Protein AF-F0X1R6-F1 (afdb_monomer_lite)

Sequence (158 aa):
MMEQTKAYLEEQYANQRQLNPTQVEMEKKVLAQQEALQVQCNAIQTTMQQTGNQERQIDQLFGDVNTRMRASSQTCWSILAGENRQENYGSQCCEVKNIIATGANMPVTPIYRGSTKKEKGAFMNAYIVYARRVDMLNQGTGNTVFLMPIGACIDQKH

Secondary structure (DSSP, 8-state):
-HHHHHHHHHHHHHHHHHHHHHHHHHHHHHHHHHHHHHHHHHHHHHHHHHHHHHHHHHHHHHHHHHHHHHHHHHHHHHHHS-----------S---------GGGPPPPP-B---SHHHHHHHHHHHHHHHHHHHHHHHHSSS-PPPPPGGGGB----

pLDDT: mean 77.32, std 19.65, range [30.02, 97.12]

Foldseek 3Di:
DVVVVVVVVVVVVVVVVVVVVVVVVVVVVVVVVVVVVVVVVVVVVVVVVVVVVVVVVVVVVVVVVVVVVVVVVVVVVVVVVDDDDDDDDDDDDDDDPLPPDDPVPQQDQAAQPDDDPVSVVVNVVSLVVSVVVQVSCVVSDVDRDDRDDVVVRYPPPD

Organism: NCBI:txid890382

Radius of gyration: 38.32 Å; chains: 1; bounding box: 79×35×109 Å

Structure (mmCIF, N/CA/C/O backbone):
data_AF-F0X1R6-F1
#
_entry.id   AF-F0X1R6-F1
#
loop_
_atom_site.group_PDB
_atom_site.id
_atom_site.type_symbol
_atom_site.label_atom_id
_atom_site.label_alt_id
_atom_site.label_comp_id
_atom_site.label_asym_id
_atom_site.label_entity_id
_atom_site.label_seq_id
_atom_site.pdbx_PDB_ins_code
_atom_site.Cartn_x
_atom_site.Cartn_y
_atom_site.Cartn_z
_atom_site.occupancy
_atom_site.B_iso_or_equiv
_atom_site.auth_seq_id
_atom_site.auth_comp_id
_atom_site.auth_asym_id
_atom_site.auth_atom_id
_atom_site.pdbx_PDB_model_num
ATOM 1 N N . MET A 1 1 ? -44.978 15.937 65.226 1.00 62.06 1 MET A N 1
ATOM 2 C CA . MET A 1 1 ? -43.520 15.727 65.054 1.00 62.06 1 MET A CA 1
ATOM 3 C C . MET A 1 1 ? -43.162 14.298 64.645 1.00 62.06 1 MET A C 1
ATOM 5 O O . MET A 1 1 ? -42.432 14.170 63.677 1.00 62.06 1 MET A O 1
ATOM 9 N N . MET A 1 2 ? -43.682 13.236 65.284 1.00 74.44 2 MET A N 1
ATOM 10 C CA . MET A 1 2 ? -43.343 11.846 64.897 1.00 74.44 2 MET A CA 1
ATOM 11 C C . MET A 1 2 ? -43.734 11.455 63.458 1.00 74.44 2 MET A C 1
ATOM 13 O O . MET A 1 2 ? -43.014 10.706 62.800 1.00 74.44 2 MET A O 1
ATOM 17 N N . GLU A 1 3 ? -44.853 11.962 62.940 1.00 81.38 3 GLU A N 1
ATOM 18 C CA . GLU A 1 3 ? -45.292 11.643 61.571 1.00 81.38 3 GLU A CA 1
ATOM 19 C C . GLU A 1 3 ? -44.376 12.258 60.507 1.00 81.38 3 GLU A C 1
ATOM 21 O O . GLU A 1 3 ? -44.031 11.594 59.536 1.00 81.38 3 GLU A O 1
ATOM 26 N N . GLN A 1 4 ? -43.894 13.483 60.736 1.00 87.62 4 GLN A N 1
ATOM 27 C CA . GLN A 1 4 ? -42.936 14.149 59.847 1.00 87.62 4 GLN A CA 1
ATOM 28 C C . GLN A 1 4 ? -41.586 13.427 59.831 1.00 87.62 4 GLN A C 1
ATOM 30 O O . GLN A 1 4 ? -40.981 13.281 58.773 1.00 87.62 4 GLN A O 1
ATOM 35 N N . THR A 1 5 ? -41.133 12.911 60.980 1.00 89.75 5 THR A N 1
ATOM 36 C CA . THR A 1 5 ? -39.900 12.113 61.038 1.00 89.75 5 THR A CA 1
ATOM 37 C C . THR A 1 5 ? -40.037 10.777 60.314 1.00 89.75 5 THR A C 1
ATOM 39 O O . THR A 1 5 ? -39.085 10.329 59.682 1.00 89.75 5 THR A O 1
ATOM 42 N N . LYS A 1 6 ? -41.219 10.149 60.360 1.00 93.69 6 LYS A N 1
ATOM 43 C CA . LYS A 1 6 ? -41.479 8.894 59.646 1.00 93.69 6 LYS A CA 1
ATOM 44 C C . LYS A 1 6 ? -41.537 9.114 58.133 1.00 93.69 6 LYS A C 1
ATOM 46 O O . LYS A 1 6 ? -40.849 8.407 57.406 1.00 93.69 6 LYS A O 1
ATOM 51 N N . ALA A 1 7 ? -42.282 10.125 57.685 1.00 92.06 7 ALA A N 1
ATOM 52 C CA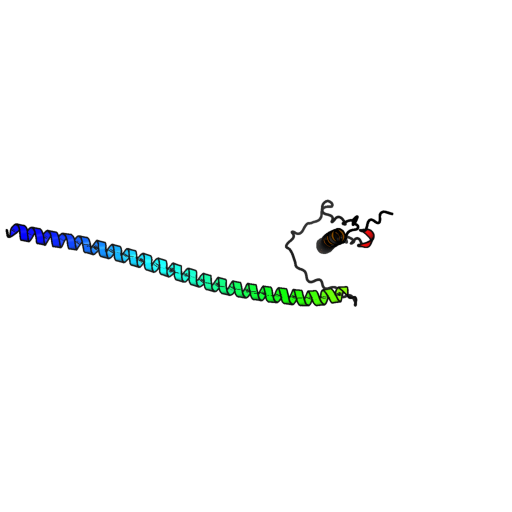 . ALA A 1 7 ? -42.374 10.484 56.271 1.00 92.06 7 ALA A CA 1
ATOM 53 C C . ALA A 1 7 ? -40.993 10.810 55.678 1.00 92.06 7 ALA A C 1
ATOM 55 O O . ALA A 1 7 ? -40.643 10.318 54.611 1.00 92.06 7 ALA A O 1
ATOM 56 N N . TYR A 1 8 ? -40.162 11.551 56.419 1.00 93.31 8 TYR A N 1
ATOM 57 C CA . TYR A 1 8 ? -38.796 11.861 55.999 1.00 93.31 8 TYR A CA 1
ATOM 58 C C . TYR A 1 8 ? -37.919 10.609 55.837 1.00 93.31 8 TYR A C 1
ATOM 60 O O . TYR A 1 8 ? -37.183 10.483 54.859 1.00 93.31 8 TYR A O 1
ATOM 68 N N . LEU A 1 9 ? -37.991 9.660 56.776 1.00 93.56 9 LEU A N 1
ATOM 69 C CA . LEU A 1 9 ? -37.230 8.411 56.684 1.00 93.56 9 LEU A CA 1
ATOM 70 C C . LEU A 1 9 ? -37.705 7.536 55.516 1.00 93.56 9 LEU A C 1
ATOM 72 O O . LEU A 1 9 ? -36.878 6.925 54.840 1.00 93.56 9 LEU A O 1
ATOM 76 N N . GLU A 1 10 ? -39.012 7.497 55.256 1.00 93.56 10 GLU A N 1
ATOM 77 C CA . GLU A 1 10 ? -39.590 6.780 54.115 1.00 93.56 10 GLU A CA 1
ATOM 78 C C . GLU A 1 10 ? -39.148 7.395 52.778 1.00 93.56 10 GLU A C 1
ATOM 80 O O . GLU A 1 10 ? -38.740 6.658 51.877 1.00 93.56 10 GLU A O 1
ATOM 85 N N . GLU A 1 11 ? -39.119 8.727 52.666 1.00 93.06 11 GLU A N 1
ATOM 86 C CA . GLU A 1 11 ? -38.581 9.431 51.495 1.00 93.06 11 GLU A CA 1
ATOM 87 C C . GLU A 1 11 ? -37.085 9.157 51.284 1.00 93.06 11 GLU A C 1
ATOM 89 O O . GLU A 1 11 ? -36.657 8.891 50.160 1.00 93.06 11 GLU A O 1
ATOM 94 N N . GLN A 1 12 ? -36.276 9.153 52.349 1.00 90.62 12 GLN A N 1
ATOM 95 C CA . GLN A 1 12 ? -34.853 8.799 52.260 1.00 90.62 12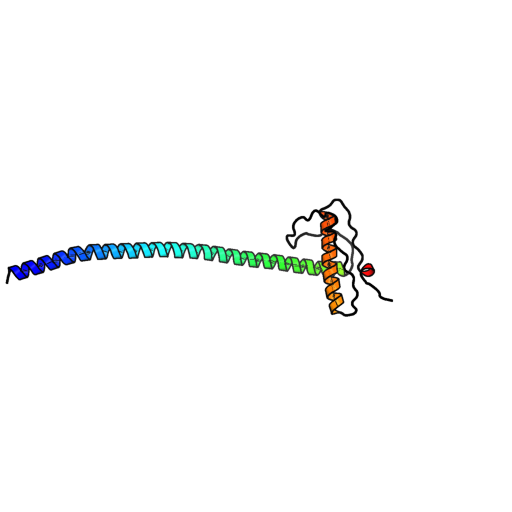 GLN A CA 1
ATOM 96 C C . GLN A 1 12 ? -34.652 7.371 51.742 1.00 90.62 12 GLN A C 1
ATOM 98 O O . GLN A 1 12 ? -33.799 7.124 50.884 1.00 90.62 12 GLN A O 1
ATOM 103 N N . TYR A 1 13 ? -35.471 6.434 52.218 1.00 90.81 13 TYR A N 1
ATOM 104 C CA . TYR A 1 13 ? -35.412 5.045 51.779 1.00 90.81 13 TYR A CA 1
ATOM 105 C C . TYR A 1 13 ? -35.851 4.884 50.317 1.00 90.81 13 TYR A C 1
ATOM 107 O O . TYR A 1 13 ? -35.228 4.141 49.552 1.00 90.81 13 TYR A O 1
ATOM 115 N N . ALA A 1 14 ? -36.899 5.604 49.907 1.00 90.75 14 ALA A N 1
ATOM 116 C CA . ALA A 1 14 ? -37.369 5.630 48.526 1.00 90.75 14 ALA A CA 1
ATOM 117 C C . ALA A 1 14 ? -36.306 6.211 47.579 1.00 90.75 14 ALA A C 1
ATOM 119 O O . ALA A 1 14 ? -36.037 5.626 46.528 1.00 90.75 14 ALA A O 1
ATOM 120 N N . ASN A 1 15 ? -35.634 7.290 47.986 1.00 91.50 15 ASN A N 1
ATOM 121 C CA . ASN A 1 15 ? -34.547 7.901 47.222 1.00 91.50 15 ASN A CA 1
ATOM 122 C C . ASN A 1 15 ? -33.344 6.958 47.080 1.00 91.50 15 ASN A C 1
ATOM 124 O O . ASN A 1 15 ? -32.828 6.787 45.976 1.00 91.50 15 ASN A O 1
ATOM 128 N N . GLN A 1 16 ? -32.932 6.264 48.148 1.00 87.12 16 GLN A N 1
ATOM 129 C CA . GLN A 1 16 ? -31.865 5.257 48.055 1.00 87.12 16 GLN A CA 1
ATOM 130 C C . GLN A 1 16 ? -32.231 4.098 47.124 1.00 87.12 16 GLN A C 1
ATOM 132 O O . GLN A 1 16 ? -31.390 3.632 46.353 1.00 87.12 16 GLN A O 1
ATOM 137 N N . ARG A 1 17 ? -33.493 3.650 47.136 1.00 87.56 17 ARG A N 1
ATOM 138 C CA . ARG A 1 17 ? -33.961 2.617 46.201 1.00 87.56 17 ARG A CA 1
ATOM 139 C C . ARG A 1 17 ? -33.881 3.038 44.738 1.00 87.56 17 ARG A C 1
ATOM 141 O O . ARG A 1 17 ? -33.741 2.159 43.898 1.00 87.56 17 ARG A O 1
ATOM 148 N N . GLN A 1 18 ? -33.977 4.330 44.432 1.00 86.38 18 GLN A N 1
ATOM 149 C CA . GLN A 1 18 ? -33.865 4.850 43.065 1.00 86.38 18 GLN A CA 1
ATOM 150 C C . GLN A 1 18 ? -32.408 5.145 42.667 1.00 86.38 18 GLN A C 1
ATOM 152 O O . GLN A 1 18 ? -32.023 4.961 41.512 1.00 86.38 18 GLN A O 1
ATOM 157 N N . LEU A 1 19 ? -31.566 5.538 43.624 1.00 86.69 19 LEU A N 1
ATOM 158 C CA . LEU A 1 19 ? -30.145 5.821 43.397 1.00 86.69 19 LEU A CA 1
ATOM 159 C C . LEU A 1 19 ? -29.320 4.556 43.132 1.00 86.69 19 LEU A C 1
ATOM 161 O O . LEU A 1 19 ? -28.507 4.528 42.215 1.00 86.69 19 LEU A O 1
ATOM 165 N N . ASN A 1 20 ? -29.555 3.482 43.882 1.00 89.88 20 ASN A N 1
ATOM 166 C CA . ASN A 1 20 ? -28.814 2.231 43.701 1.00 89.88 20 ASN A CA 1
ATOM 167 C C . ASN A 1 20 ? -28.914 1.634 42.277 1.00 89.88 20 ASN A C 1
ATOM 169 O O . ASN A 1 20 ? -27.876 1.330 41.693 1.00 89.88 20 ASN A O 1
ATOM 173 N N . PRO A 1 21 ? -30.102 1.479 41.654 1.00 91.50 21 PRO A N 1
ATOM 174 C CA . PRO A 1 21 ? -30.191 0.919 40.306 1.00 91.50 21 PRO A CA 1
ATOM 175 C C . PRO A 1 21 ? -29.582 1.840 39.245 1.00 91.50 21 PRO A C 1
ATOM 177 O O . PRO A 1 21 ? -29.007 1.343 38.281 1.00 91.50 21 PRO A O 1
ATOM 180 N N . THR A 1 22 ? -29.659 3.164 39.424 1.00 90.75 22 THR A N 1
ATOM 181 C CA . THR A 1 22 ? -29.041 4.115 38.486 1.00 90.75 22 THR A CA 1
ATOM 182 C C . THR A 1 22 ? -27.516 4.058 38.553 1.00 90.75 22 THR A C 1
ATOM 184 O O . THR A 1 22 ? -26.867 4.075 37.509 1.00 90.75 22 THR A O 1
ATOM 187 N N . GLN A 1 23 ? -26.935 3.892 39.746 1.00 89.25 23 GLN A N 1
ATOM 188 C CA . GLN A 1 23 ? -25.500 3.632 39.910 1.00 89.25 23 GLN A CA 1
ATOM 189 C C . GLN A 1 23 ? -25.079 2.321 39.240 1.00 89.25 23 GLN A C 1
ATOM 191 O O . GLN A 1 23 ? -24.157 2.330 38.429 1.00 89.25 23 GLN A O 1
ATOM 196 N N . VAL A 1 24 ? -25.808 1.227 39.482 1.00 94.44 24 VAL A N 1
ATOM 197 C CA . VAL A 1 24 ? -25.527 -0.080 38.860 1.00 94.44 24 VAL A CA 1
ATOM 198 C C . VAL A 1 24 ? -25.622 -0.011 37.331 1.00 94.44 24 VAL A C 1
ATOM 200 O O . VAL A 1 24 ? -24.816 -0.613 36.622 1.00 94.44 24 VAL A O 1
ATOM 203 N N . GLU A 1 25 ? -26.584 0.738 36.788 1.00 94.56 25 GLU A N 1
ATOM 204 C CA . GLU A 1 25 ? -26.706 0.920 35.341 1.00 94.56 25 GLU A CA 1
ATOM 205 C C . GLU A 1 25 ? -25.534 1.728 34.763 1.00 94.56 25 GLU A C 1
ATOM 207 O O . GLU A 1 25 ? -25.020 1.387 33.694 1.00 94.56 25 GLU A O 1
ATOM 212 N N . MET A 1 26 ? -25.081 2.772 35.465 1.00 94.50 26 MET A N 1
ATOM 213 C CA . MET A 1 26 ? -23.900 3.536 35.058 1.00 94.50 26 MET A CA 1
ATOM 214 C C . MET A 1 26 ? -22.632 2.686 35.105 1.00 94.50 26 MET A C 1
ATOM 216 O O . MET A 1 26 ? -21.881 2.679 34.133 1.00 94.50 26 MET A O 1
ATOM 220 N N . GLU A 1 27 ? -22.421 1.921 36.173 1.00 95.19 27 GLU A N 1
ATOM 221 C CA . GLU A 1 27 ? -21.283 1.004 36.293 1.00 95.19 27 GLU A CA 1
ATOM 222 C C . GLU A 1 27 ? -21.279 -0.026 35.166 1.00 95.19 27 GLU A C 1
ATOM 224 O O . GLU A 1 27 ? -20.255 -0.237 34.516 1.00 95.19 27 GLU A O 1
ATOM 229 N N . LYS A 1 28 ? -22.445 -0.598 34.846 1.00 96.44 28 LYS A N 1
ATOM 230 C CA . LYS A 1 28 ? -22.586 -1.525 33.720 1.00 96.44 28 LYS A CA 1
ATOM 231 C C . LYS A 1 28 ? -22.231 -0.866 32.384 1.00 96.44 28 LYS A C 1
ATOM 233 O O . LYS A 1 28 ? -21.575 -1.492 31.555 1.00 96.44 28 LYS A O 1
ATOM 238 N N . LYS A 1 29 ? -22.648 0.387 32.160 1.00 96.44 29 LYS A N 1
ATOM 239 C CA . LYS A 1 29 ? -22.303 1.143 30.942 1.00 96.44 29 LYS A CA 1
ATOM 240 C C . LYS A 1 29 ? -20.805 1.432 30.860 1.00 96.44 29 LYS A C 1
ATOM 242 O O . LYS A 1 29 ? -20.229 1.271 29.788 1.00 96.44 29 LYS A O 1
ATOM 247 N N . VAL A 1 30 ? -20.178 1.819 31.969 1.00 96.75 30 VAL A N 1
ATOM 248 C CA . VAL A 1 30 ? -18.733 2.090 32.036 1.00 96.75 30 VAL A CA 1
ATOM 249 C C . VAL A 1 30 ? -17.929 0.818 31.778 1.00 96.75 30 VAL A C 1
ATOM 251 O O . VAL A 1 30 ? -17.009 0.844 30.966 1.00 96.75 30 VAL A O 1
ATOM 254 N N . LEU A 1 31 ? -18.310 -0.306 32.389 1.00 97.12 31 LEU A N 1
ATOM 255 C CA . LEU A 1 31 ? -17.659 -1.599 32.158 1.00 97.12 31 LEU A CA 1
ATOM 256 C C . LEU A 1 31 ? -17.796 -2.048 30.701 1.00 97.12 31 LEU A C 1
ATOM 258 O O . LEU A 1 31 ? -16.801 -2.402 30.078 1.00 97.12 31 LEU A O 1
ATOM 262 N N . ALA A 1 32 ? -18.992 -1.941 30.117 1.00 95.69 32 ALA A N 1
ATOM 263 C CA . ALA A 1 32 ? -19.196 -2.267 28.706 1.00 95.69 32 ALA A CA 1
ATOM 264 C C . ALA A 1 32 ? -18.340 -1.388 27.773 1.00 95.69 32 ALA A C 1
ATOM 266 O O . ALA A 1 32 ? -17.787 -1.876 26.787 1.00 95.69 32 ALA A O 1
ATOM 267 N N . GLN A 1 33 ? -18.196 -0.093 28.082 1.00 95.62 33 GLN A N 1
ATOM 268 C CA . GLN A 1 33 ? -17.300 0.797 27.337 1.00 95.62 33 GLN A CA 1
ATOM 269 C C . GLN A 1 33 ? -15.830 0.409 27.511 1.00 95.62 33 GLN A C 1
ATOM 271 O O . GLN A 1 33 ? -15.080 0.419 26.536 1.00 95.62 33 GLN A O 1
ATOM 276 N N . GLN A 1 34 ? -15.417 0.043 28.724 1.00 95.38 34 GLN A N 1
ATOM 277 C CA . GLN A 1 34 ? -14.056 -0.394 29.011 1.00 95.38 34 GLN A CA 1
ATOM 278 C C . GLN A 1 34 ? -13.705 -1.673 28.243 1.00 95.38 34 GLN A C 1
ATOM 280 O O . GLN A 1 34 ? -12.651 -1.732 27.611 1.00 95.38 34 GLN A O 1
ATOM 285 N N . GLU A 1 35 ? -14.596 -2.664 28.237 1.00 96.06 35 GLU A N 1
ATOM 286 C CA . GLU A 1 35 ? -14.427 -3.902 27.472 1.00 96.06 35 GLU A CA 1
ATOM 287 C C . GLU A 1 35 ? -14.341 -3.618 25.965 1.00 96.06 35 GLU A C 1
ATOM 289 O O . GLU A 1 35 ? -13.441 -4.121 25.289 1.00 96.06 35 GLU A O 1
ATOM 294 N N . ALA A 1 36 ? -15.213 -2.752 25.437 1.00 95.50 36 ALA A N 1
ATOM 295 C CA . ALA A 1 36 ? -15.182 -2.361 24.028 1.00 95.50 36 ALA A CA 1
ATOM 296 C C . ALA A 1 36 ? -13.862 -1.669 23.644 1.00 95.50 36 ALA A C 1
ATOM 298 O O . ALA A 1 36 ? -13.272 -1.988 22.608 1.00 95.50 36 ALA A O 1
ATOM 299 N N . LEU A 1 37 ? -13.365 -0.758 24.488 1.00 96.00 37 LEU A N 1
ATOM 300 C CA . LEU A 1 37 ? -12.068 -0.109 24.292 1.00 96.00 37 LEU A CA 1
ATOM 301 C C . LEU A 1 37 ? -10.919 -1.115 24.360 1.00 96.00 37 LEU A C 1
ATOM 303 O O . LEU A 1 37 ? -9.997 -1.044 23.552 1.00 96.00 37 LEU A O 1
ATOM 307 N N . GLN A 1 38 ? -10.978 -2.084 25.271 1.00 96.44 38 GLN A N 1
ATOM 308 C CA . GLN A 1 38 ? -9.945 -3.107 25.392 1.00 96.44 38 GLN A CA 1
ATOM 309 C C . GLN A 1 38 ? -9.869 -3.991 24.141 1.00 96.44 38 GLN A C 1
ATOM 311 O O . GLN A 1 38 ? -8.773 -4.275 23.653 1.00 96.44 38 GLN A O 1
ATOM 316 N N . VAL A 1 39 ? -11.016 -4.362 23.566 1.00 95.81 39 VAL A N 1
ATOM 317 C CA . VAL A 1 39 ? -11.070 -5.081 22.283 1.00 95.81 39 VAL A CA 1
ATOM 318 C C . VAL A 1 39 ? -10.451 -4.245 21.160 1.00 95.81 39 VAL A C 1
ATOM 320 O O . VAL A 1 39 ? -9.650 -4.771 20.384 1.00 95.81 39 VAL A O 1
ATOM 323 N N . GLN A 1 40 ? -10.755 -2.944 21.093 1.00 95.12 40 GLN A N 1
ATOM 324 C CA . GLN A 1 40 ? -10.162 -2.050 20.092 1.00 95.12 40 GLN A CA 1
ATOM 325 C C . GLN A 1 40 ? -8.644 -1.907 20.258 1.00 95.12 40 GLN A C 1
ATOM 327 O O . GLN A 1 40 ? -7.918 -2.010 19.272 1.00 95.12 40 GLN A O 1
ATOM 332 N N . CYS A 1 41 ? -8.146 -1.732 21.484 1.00 95.56 41 CYS A N 1
ATOM 333 C CA . CYS A 1 41 ? -6.711 -1.644 21.762 1.00 95.56 41 CYS A CA 1
ATOM 334 C C . CYS A 1 41 ? -5.970 -2.917 21.337 1.00 95.56 41 CYS A C 1
ATOM 336 O O . CYS A 1 41 ? -4.931 -2.832 20.682 1.00 95.56 41 CYS A O 1
ATOM 338 N N . ASN A 1 42 ? -6.529 -4.091 21.641 1.00 96.88 42 ASN A N 1
ATOM 339 C CA . ASN A 1 42 ? -5.946 -5.370 21.237 1.00 96.88 42 ASN A CA 1
ATOM 340 C C . ASN A 1 42 ? -5.927 -5.519 19.707 1.00 96.88 42 ASN A C 1
ATOM 342 O O . ASN A 1 42 ? -4.917 -5.936 19.137 1.00 96.88 42 ASN A O 1
ATOM 346 N N . ALA A 1 43 ? -7.012 -5.133 19.028 1.00 96.38 43 ALA A N 1
ATOM 347 C CA . ALA A 1 43 ? -7.078 -5.150 17.570 1.00 96.38 43 ALA A CA 1
ATOM 348 C C . ALA A 1 43 ? -6.015 -4.224 16.955 1.00 96.38 43 ALA A C 1
ATOM 350 O O . ALA A 1 43 ? -5.228 -4.668 16.118 1.00 96.38 43 ALA A O 1
ATOM 351 N N . ILE A 1 44 ? -5.905 -2.980 17.431 1.00 96.19 44 ILE A N 1
ATOM 352 C CA . ILE A 1 44 ? -4.882 -2.032 16.967 1.00 96.19 44 ILE A CA 1
ATOM 353 C C . ILE A 1 44 ? -3.481 -2.602 17.208 1.00 96.19 44 ILE A C 1
ATOM 355 O O . ILE A 1 44 ? -2.669 -2.622 16.287 1.00 96.19 44 ILE A O 1
ATOM 359 N N . GLN A 1 45 ? -3.207 -3.166 18.384 1.00 97.00 45 GLN A N 1
ATOM 360 C CA . GLN A 1 45 ? -1.907 -3.761 18.691 1.00 97.00 45 GLN A CA 1
ATOM 361 C C . GLN A 1 45 ? -1.542 -4.906 17.733 1.00 97.00 45 GLN A C 1
ATOM 363 O O . GLN A 1 45 ? -0.396 -4.990 17.286 1.00 97.00 45 GLN A O 1
ATOM 368 N N . THR A 1 46 ? -2.502 -5.762 17.370 1.00 96.06 46 THR A N 1
ATOM 369 C CA . THR A 1 46 ? -2.258 -6.839 16.394 1.00 96.06 46 THR A CA 1
ATOM 370 C C . THR A 1 46 ? -1.947 -6.281 15.005 1.00 96.06 46 THR A C 1
ATOM 372 O O . THR A 1 46 ? -0.992 -6.728 14.368 1.00 96.06 46 THR A O 1
ATOM 375 N N . THR A 1 47 ? -2.676 -5.248 14.564 1.00 94.69 47 THR A N 1
ATOM 376 C CA . THR A 1 47 ? -2.406 -4.587 13.278 1.00 94.69 47 THR A CA 1
ATOM 377 C C . THR A 1 47 ? -1.041 -3.899 13.275 1.00 94.69 47 THR A C 1
ATOM 379 O O . THR A 1 47 ? -0.298 -4.048 12.313 1.00 94.69 47 THR A O 1
ATOM 382 N N . MET A 1 48 ? -0.636 -3.252 14.375 1.00 94.94 48 MET A N 1
ATOM 383 C CA . MET A 1 48 ? 0.694 -2.645 14.509 1.00 94.94 48 MET A CA 1
ATOM 384 C C . MET A 1 48 ? 1.819 -3.673 14.358 1.00 94.94 48 MET A C 1
ATOM 386 O O . MET A 1 48 ? 2.816 -3.405 13.692 1.00 94.94 48 MET A O 1
ATOM 390 N N . GLN A 1 49 ? 1.665 -4.864 14.944 1.00 94.50 49 GLN A N 1
ATOM 391 C CA . GLN A 1 49 ? 2.648 -5.938 14.782 1.00 94.50 49 GLN A CA 1
ATOM 392 C C . GLN A 1 49 ? 2.717 -6.436 13.334 1.00 94.50 49 GLN A C 1
ATOM 394 O O . GLN A 1 49 ? 3.809 -6.681 12.821 1.00 94.50 49 GLN A O 1
ATOM 399 N N . GLN A 1 50 ? 1.568 -6.564 12.665 1.00 94.00 50 GLN A N 1
ATOM 400 C CA . GLN A 1 50 ? 1.510 -6.942 11.252 1.00 94.00 50 GLN A CA 1
ATOM 401 C C . GLN A 1 50 ? 2.187 -5.894 10.364 1.00 94.00 50 GLN A C 1
ATOM 403 O O . GLN A 1 50 ? 3.029 -6.266 9.549 1.00 94.00 50 GLN A O 1
ATOM 408 N N . THR A 1 51 ? 1.908 -4.605 10.572 1.00 93.81 51 THR A N 1
ATOM 409 C CA . THR A 1 51 ? 2.562 -3.509 9.845 1.00 93.81 51 THR A CA 1
ATOM 410 C C . THR A 1 51 ? 4.069 -3.505 10.083 1.00 93.81 51 THR A C 1
ATOM 412 O O . THR A 1 51 ? 4.827 -3.451 9.124 1.00 93.81 51 THR A O 1
ATOM 415 N N . GLY A 1 52 ? 4.533 -3.675 11.326 1.00 94.81 52 GLY A N 1
ATOM 416 C CA . GLY A 1 52 ? 5.970 -3.745 11.616 1.00 94.81 52 GLY A CA 1
ATOM 417 C C . GLY A 1 52 ? 6.669 -4.939 10.948 1.00 94.81 52 GLY A C 1
ATOM 418 O O . GLY A 1 52 ? 7.832 -4.850 10.559 1.00 94.81 52 GLY A O 1
ATOM 419 N N . ASN A 1 53 ? 5.972 -6.064 10.765 1.00 94.81 53 ASN A N 1
ATOM 420 C CA . ASN A 1 53 ? 6.499 -7.189 9.988 1.00 94.81 53 ASN A CA 1
ATOM 421 C C . ASN A 1 53 ? 6.521 -6.884 8.483 1.00 94.81 53 ASN A C 1
ATOM 423 O O . ASN A 1 53 ? 7.493 -7.230 7.812 1.00 94.81 53 ASN A O 1
ATOM 427 N N . GLN A 1 54 ? 5.486 -6.216 7.965 1.00 94.69 54 GLN A N 1
ATOM 428 C CA . GLN A 1 54 ? 5.433 -5.765 6.572 1.00 94.69 54 GLN A CA 1
ATOM 429 C C . GLN A 1 54 ? 6.545 -4.757 6.261 1.00 94.69 54 GLN A C 1
ATOM 431 O O . GLN A 1 54 ? 7.199 -4.892 5.234 1.00 94.69 54 GLN A O 1
ATOM 436 N N . GLU A 1 55 ? 6.819 -3.803 7.152 1.00 92.12 55 GLU A N 1
ATOM 437 C CA . GLU A 1 55 ? 7.917 -2.837 7.011 1.00 92.12 55 GLU A CA 1
ATOM 438 C C . GLU A 1 55 ? 9.271 -3.542 6.893 1.00 92.12 55 GLU A C 1
ATOM 440 O O . GLU A 1 55 ? 10.013 -3.297 5.945 1.00 92.12 55 GLU A O 1
ATOM 445 N N . ARG A 1 56 ? 9.557 -4.513 7.771 1.00 93.88 56 ARG A N 1
ATOM 446 C CA . ARG A 1 56 ? 10.791 -5.311 7.667 1.00 93.88 56 ARG A CA 1
ATOM 447 C C . ARG A 1 56 ? 10.868 -6.100 6.364 1.00 93.88 56 ARG A C 1
ATOM 449 O O . ARG A 1 56 ? 11.951 -6.228 5.801 1.00 93.88 56 ARG A O 1
ATOM 456 N N . GLN A 1 57 ? 9.750 -6.650 5.890 1.00 94.25 57 GLN A N 1
ATOM 457 C CA . GLN A 1 57 ? 9.712 -7.360 4.611 1.00 94.25 57 GLN A CA 1
ATOM 458 C C . GLN A 1 57 ? 9.985 -6.407 3.442 1.00 94.25 57 GLN A C 1
ATOM 460 O O . GLN A 1 57 ? 10.720 -6.762 2.524 1.00 94.25 57 GLN A O 1
ATOM 465 N N . ILE A 1 58 ? 9.428 -5.196 3.483 1.00 93.56 58 ILE A N 1
ATOM 466 C CA . ILE A 1 58 ? 9.688 -4.144 2.500 1.00 93.56 58 ILE A CA 1
ATOM 467 C C . ILE A 1 58 ? 11.177 -3.780 2.508 1.00 93.56 58 ILE A C 1
ATOM 469 O O . ILE A 1 58 ? 11.793 -3.777 1.446 1.00 93.56 58 ILE A O 1
ATOM 473 N N . ASP A 1 59 ? 11.781 -3.569 3.678 1.00 92.75 59 ASP A N 1
ATOM 474 C CA . ASP A 1 59 ? 13.211 -3.262 3.802 1.00 92.75 59 ASP A CA 1
ATOM 475 C C . ASP A 1 59 ? 14.105 -4.400 3.287 1.00 92.75 59 ASP A C 1
ATOM 477 O O . ASP A 1 59 ? 15.097 -4.149 2.599 1.00 92.75 59 ASP A O 1
ATOM 481 N N . GLN A 1 60 ? 13.740 -5.658 3.561 1.00 93.69 60 GLN A N 1
ATOM 482 C CA . GLN A 1 60 ? 14.428 -6.834 3.017 1.00 93.69 60 GLN A CA 1
ATOM 483 C C . GLN A 1 60 ? 14.334 -6.879 1.490 1.00 93.69 60 GLN A C 1
ATOM 485 O O . GLN A 1 60 ? 15.355 -7.016 0.819 1.00 93.69 60 GLN A O 1
ATOM 490 N N . LEU A 1 61 ? 13.133 -6.696 0.931 1.00 93.94 61 LEU A N 1
ATOM 491 C CA . LEU A 1 61 ? 12.923 -6.652 -0.516 1.00 93.94 61 LEU A CA 1
ATOM 492 C C . LEU A 1 61 ? 13.684 -5.491 -1.160 1.00 93.94 61 LEU A C 1
ATOM 494 O O . LEU A 1 61 ? 14.279 -5.668 -2.221 1.00 93.94 61 LEU A O 1
ATOM 498 N N . PHE A 1 62 ? 13.722 -4.318 -0.526 1.00 89.31 62 PHE A N 1
ATOM 499 C CA . PHE A 1 62 ? 14.539 -3.197 -0.985 1.00 89.31 62 PHE A CA 1
ATOM 500 C C . PHE A 1 62 ? 16.032 -3.531 -0.947 1.00 89.31 62 PHE A C 1
ATOM 502 O O . PHE A 1 62 ? 16.741 -3.222 -1.905 1.00 89.31 62 PHE A O 1
ATOM 509 N N . GLY A 1 63 ? 16.511 -4.188 0.112 1.00 87.25 63 GLY A N 1
ATOM 510 C CA . GLY A 1 63 ? 17.879 -4.694 0.204 1.00 87.25 63 GLY A CA 1
ATOM 511 C C . GLY A 1 63 ? 18.212 -5.667 -0.929 1.00 87.25 63 GLY A C 1
ATOM 512 O O . GLY A 1 63 ? 19.230 -5.508 -1.608 1.00 87.25 63 GLY A O 1
ATOM 513 N N . ASP A 1 64 ? 17.324 -6.618 -1.204 1.00 87.06 64 ASP A N 1
ATOM 514 C CA . ASP A 1 64 ? 17.471 -7.608 -2.272 1.00 87.06 64 ASP A CA 1
ATOM 515 C C . ASP A 1 64 ? 17.429 -6.971 -3.666 1.00 87.06 64 ASP A C 1
ATOM 517 O O . ASP A 1 64 ? 18.252 -7.280 -4.527 1.00 87.06 64 ASP A O 1
ATOM 521 N N . VAL A 1 65 ? 16.505 -6.040 -3.909 1.00 84.50 65 VAL A N 1
ATOM 522 C CA . VAL A 1 65 ? 16.429 -5.301 -5.175 1.00 84.50 65 VAL A CA 1
ATOM 523 C C . VAL A 1 65 ? 17.673 -4.445 -5.361 1.00 84.50 65 VAL A C 1
ATOM 525 O O . VAL A 1 65 ? 18.237 -4.429 -6.450 1.00 84.50 65 VAL A O 1
ATOM 528 N N . ASN A 1 66 ? 18.149 -3.768 -4.317 1.00 81.06 66 ASN A N 1
ATOM 529 C CA . ASN A 1 66 ? 19.332 -2.922 -4.406 1.00 81.06 66 ASN A CA 1
ATOM 530 C C . ASN A 1 66 ? 20.610 -3.748 -4.615 1.00 81.06 66 ASN A C 1
ATOM 532 O O . ASN A 1 66 ? 21.455 -3.378 -5.427 1.00 81.06 66 ASN A O 1
ATOM 536 N N . THR A 1 67 ? 20.754 -4.893 -3.944 1.00 76.56 67 THR A N 1
ATOM 537 C CA . THR A 1 67 ? 21.885 -5.806 -4.172 1.00 76.56 67 THR A CA 1
ATOM 538 C C . THR A 1 67 ? 21.838 -6.413 -5.571 1.00 76.56 67 THR A C 1
ATOM 540 O O . THR A 1 67 ? 22.857 -6.390 -6.259 1.00 76.56 67 THR A O 1
ATOM 543 N N . ARG A 1 68 ? 20.666 -6.848 -6.056 1.00 72.00 68 ARG A N 1
ATOM 544 C CA . ARG A 1 68 ? 20.478 -7.294 -7.448 1.00 72.00 68 ARG A CA 1
ATOM 545 C C . ARG A 1 68 ? 20.752 -6.183 -8.451 1.00 72.00 68 ARG A C 1
ATOM 547 O O . ARG A 1 68 ? 21.412 -6.436 -9.450 1.00 72.00 68 ARG A O 1
ATOM 554 N N . MET A 1 69 ? 20.301 -4.959 -8.194 1.00 60.62 69 MET A N 1
ATOM 555 C CA . MET A 1 69 ? 20.542 -3.810 -9.065 1.00 60.62 69 MET A CA 1
ATOM 556 C C . MET A 1 69 ? 22.017 -3.417 -9.065 1.00 60.62 69 MET A C 1
ATOM 558 O O . MET A 1 69 ? 22.541 -3.054 -10.109 1.00 60.62 69 MET A O 1
ATOM 562 N N . ARG A 1 70 ? 22.718 -3.521 -7.933 1.00 60.56 70 ARG A N 1
ATOM 563 C CA . ARG A 1 70 ? 24.159 -3.253 -7.848 1.00 60.56 70 ARG A CA 1
ATOM 564 C C . ARG A 1 70 ? 24.981 -4.349 -8.522 1.00 60.56 70 ARG A C 1
ATOM 566 O O . ARG A 1 70 ? 25.907 -4.017 -9.255 1.00 60.56 70 ARG A O 1
ATOM 573 N N . ALA A 1 71 ? 24.613 -5.616 -8.329 1.00 59.97 71 ALA A N 1
ATOM 574 C CA . ALA A 1 71 ? 25.203 -6.750 -9.032 1.00 59.97 71 ALA A CA 1
ATOM 575 C C . ALA A 1 71 ? 24.975 -6.613 -10.542 1.00 59.97 71 ALA A C 1
ATOM 577 O O . ALA A 1 71 ? 25.935 -6.573 -11.299 1.00 59.97 71 ALA A O 1
ATOM 578 N N . SER A 1 72 ? 23.725 -6.400 -10.964 1.00 58.28 72 SER A N 1
ATOM 579 C CA . SER A 1 72 ? 23.348 -6.177 -12.360 1.00 58.28 72 SER A CA 1
ATOM 580 C C . SER A 1 72 ? 23.998 -4.927 -12.942 1.00 58.28 72 SER A C 1
ATOM 582 O O . SER A 1 72 ? 24.434 -4.978 -14.076 1.00 58.28 72 SER A O 1
ATOM 584 N N . SER A 1 73 ? 24.140 -3.830 -12.194 1.00 53.25 73 SER A N 1
ATOM 585 C CA . SER A 1 73 ? 24.840 -2.617 -12.638 1.00 53.25 73 SER A CA 1
ATOM 586 C C . SER A 1 73 ? 26.328 -2.883 -12.855 1.00 53.25 73 SER A C 1
ATOM 588 O O . SER A 1 73 ? 26.847 -2.521 -13.904 1.00 53.25 73 SER A O 1
ATOM 590 N N . GLN A 1 74 ? 27.007 -3.589 -11.942 1.00 50.62 74 GLN A N 1
ATOM 591 C CA . GLN A 1 74 ? 28.392 -4.024 -12.163 1.00 50.62 74 GLN A CA 1
ATOM 592 C C . GLN A 1 74 ? 28.507 -4.926 -13.398 1.00 50.62 74 GLN A C 1
ATOM 594 O O . GLN A 1 74 ? 29.392 -4.708 -14.221 1.00 50.62 74 GLN A O 1
ATOM 599 N N . THR A 1 75 ? 27.574 -5.863 -13.596 1.00 52.03 75 THR A N 1
ATOM 600 C CA . THR A 1 75 ? 27.537 -6.685 -14.814 1.00 52.03 75 THR A CA 1
ATOM 601 C C . THR A 1 75 ? 27.198 -5.856 -16.054 1.00 52.03 75 THR A C 1
ATOM 603 O O . THR A 1 75 ? 27.756 -6.104 -17.108 1.00 52.03 75 THR A O 1
ATOM 606 N N . CYS A 1 76 ? 26.339 -4.841 -15.956 1.00 47.88 76 CYS A N 1
ATOM 607 C CA . CYS A 1 76 ? 25.880 -4.013 -17.074 1.00 47.88 76 CYS A CA 1
ATOM 608 C C . CYS A 1 76 ? 26.972 -3.039 -17.537 1.00 47.88 76 CYS A C 1
ATOM 610 O O . CYS A 1 76 ? 27.143 -2.836 -18.736 1.00 47.88 76 CYS A O 1
ATOM 612 N N . TRP A 1 77 ? 27.788 -2.518 -16.614 1.00 36.44 77 TRP A N 1
ATOM 613 C CA . TRP A 1 77 ? 29.010 -1.794 -16.970 1.00 36.44 77 TRP A CA 1
ATOM 614 C C . TRP A 1 77 ? 30.055 -2.719 -17.611 1.00 36.44 77 TRP A C 1
ATOM 616 O O . TRP A 1 77 ? 30.682 -2.305 -18.581 1.00 36.44 77 TRP A O 1
ATOM 626 N N . SER A 1 78 ? 30.192 -3.976 -17.168 1.00 39.44 78 SER A N 1
ATOM 627 C CA . SER A 1 78 ? 31.042 -4.976 -17.843 1.00 39.44 78 SER A CA 1
ATOM 628 C C . SER A 1 78 ? 30.497 -5.421 -19.211 1.00 39.44 78 SER A C 1
ATOM 630 O O . SER A 1 78 ? 31.276 -5.615 -20.137 1.00 39.44 78 SER A O 1
ATOM 632 N N . ILE A 1 79 ? 29.174 -5.501 -19.387 1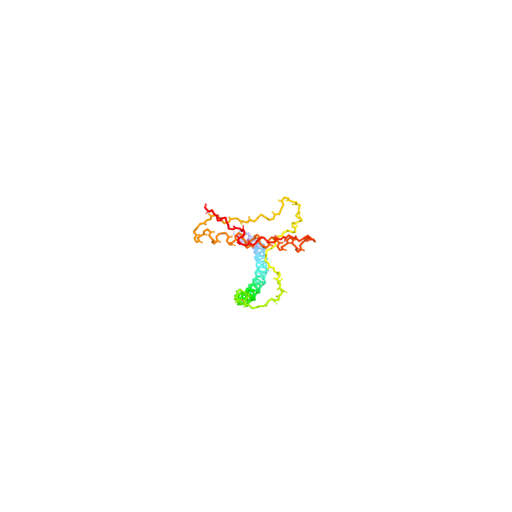.00 45.97 79 ILE A N 1
ATOM 633 C CA . ILE A 1 79 ? 28.507 -5.795 -20.670 1.00 45.97 79 ILE A CA 1
ATOM 634 C C . ILE A 1 79 ? 28.727 -4.649 -21.672 1.00 45.97 79 ILE A C 1
ATOM 636 O O . ILE A 1 79 ? 28.879 -4.893 -22.867 1.00 45.97 79 ILE A O 1
ATOM 640 N N . LEU A 1 80 ? 28.797 -3.400 -21.197 1.00 46.03 80 LEU A N 1
ATOM 641 C CA . LEU A 1 80 ? 29.125 -2.228 -22.018 1.00 46.03 80 LEU A CA 1
ATOM 642 C C . LEU A 1 80 ? 30.635 -2.062 -22.270 1.00 46.03 80 LEU A C 1
ATOM 644 O O . LEU A 1 80 ? 31.008 -1.392 -23.231 1.00 46.03 80 LEU A O 1
ATOM 648 N N . ALA A 1 81 ? 31.494 -2.661 -21.436 1.00 41.34 81 ALA A N 1
ATOM 649 C CA . ALA A 1 81 ? 32.955 -2.591 -21.553 1.00 41.34 81 ALA A CA 1
ATOM 650 C C . ALA A 1 81 ? 33.552 -3.584 -22.568 1.00 41.34 81 ALA A C 1
ATOM 652 O O . ALA A 1 81 ? 34.734 -3.484 -22.881 1.00 41.34 81 ALA A O 1
ATOM 653 N N . GLY A 1 82 ? 32.733 -4.469 -23.141 1.00 43.06 82 GLY A N 1
ATOM 654 C CA . GLY A 1 82 ? 33.112 -5.292 -24.282 1.00 43.06 82 GLY A CA 1
ATOM 655 C C . GLY A 1 82 ? 33.885 -6.547 -23.905 1.00 43.06 82 GLY A C 1
ATOM 656 O O . GLY A 1 82 ? 35.097 -6.586 -24.040 1.00 43.06 82 GLY A O 1
ATOM 657 N N . GLU A 1 83 ? 33.167 -7.618 -23.566 1.00 39.03 83 GLU A N 1
ATOM 658 C CA . GLU A 1 83 ? 33.633 -8.969 -23.879 1.00 39.03 83 GLU A CA 1
ATOM 659 C C . GLU A 1 83 ? 32.456 -9.955 -23.942 1.00 39.03 83 GLU A C 1
ATOM 661 O O . GLU A 1 83 ? 31.727 -10.151 -22.980 1.00 39.03 83 GLU A O 1
ATOM 666 N N . ASN A 1 84 ? 32.276 -10.509 -25.143 1.00 36.62 84 ASN A N 1
ATOM 667 C CA . ASN A 1 84 ? 31.540 -11.710 -25.542 1.00 36.62 84 ASN A CA 1
ATOM 668 C C . ASN A 1 84 ? 30.132 -12.007 -24.968 1.00 36.62 84 ASN A C 1
ATOM 670 O O . ASN A 1 84 ? 29.918 -12.338 -23.809 1.00 36.62 84 ASN A O 1
ATOM 674 N N . ARG A 1 85 ? 29.185 -11.995 -25.919 1.00 46.00 85 ARG A N 1
ATOM 675 C CA . ARG A 1 85 ? 27.821 -12.550 -25.934 1.00 46.00 85 ARG A CA 1
ATOM 676 C C . ARG A 1 85 ? 27.550 -13.698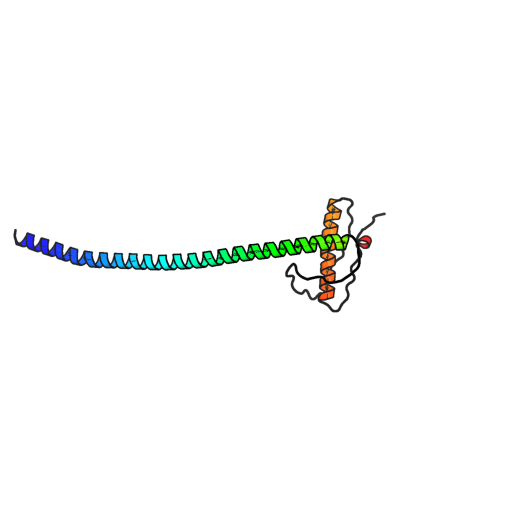 -24.948 1.00 46.00 85 ARG A C 1
ATOM 678 O O . ARG A 1 85 ? 28.062 -14.796 -25.139 1.00 46.00 85 ARG A O 1
ATOM 685 N N . GLN A 1 86 ? 26.549 -13.504 -24.088 1.00 36.03 86 GLN A N 1
ATOM 686 C CA . GLN A 1 86 ? 25.548 -14.540 -23.820 1.00 36.03 86 GLN A CA 1
ATOM 687 C C . GLN A 1 86 ? 24.219 -13.905 -23.389 1.00 36.03 86 GLN A C 1
ATOM 689 O O . GLN A 1 86 ? 24.152 -13.118 -22.447 1.00 36.03 86 GLN A O 1
ATOM 694 N N . GLU A 1 87 ? 23.170 -14.204 -24.151 1.00 40.75 87 GLU A N 1
ATOM 695 C CA . GLU A 1 87 ? 21.818 -13.673 -24.001 1.00 40.75 87 GLU A CA 1
ATOM 696 C C . GLU A 1 87 ? 21.128 -14.332 -22.803 1.00 40.75 87 GLU A C 1
ATOM 698 O O . GLU A 1 87 ? 20.833 -15.524 -22.824 1.00 40.75 87 GLU A O 1
ATOM 703 N N . ASN A 1 88 ? 20.856 -13.558 -21.752 1.00 41.59 88 ASN A N 1
ATOM 704 C CA . ASN A 1 88 ? 19.848 -13.921 -20.760 1.00 41.59 88 ASN A CA 1
ATOM 705 C C . ASN A 1 88 ? 19.275 -12.648 -20.122 1.00 41.59 88 ASN A C 1
ATOM 707 O O . ASN A 1 88 ? 19.734 -12.179 -19.079 1.00 41.59 88 ASN A O 1
ATOM 711 N N . TYR A 1 89 ? 18.301 -12.034 -20.797 1.00 38.41 89 TYR A N 1
ATOM 712 C CA . TYR A 1 89 ? 17.591 -10.876 -20.265 1.00 38.41 89 TYR A CA 1
ATOM 713 C C . TYR A 1 89 ? 16.489 -11.350 -19.319 1.00 38.41 89 TYR A C 1
ATOM 715 O O . TYR A 1 89 ? 15.371 -11.659 -19.727 1.00 38.41 89 TYR A O 1
ATOM 723 N N . GLY A 1 90 ? 16.830 -11.385 -18.030 1.00 33.66 90 GLY A N 1
ATOM 724 C CA . GLY A 1 90 ? 15.869 -11.443 -16.940 1.00 33.66 90 GLY A CA 1
ATOM 725 C C . GLY A 1 90 ? 14.938 -10.236 -17.009 1.00 33.66 90 GLY A C 1
ATOM 726 O O . GLY A 1 90 ? 15.313 -9.113 -16.671 1.00 33.66 90 GLY A O 1
ATOM 727 N N . SER A 1 91 ? 13.731 -10.504 -17.495 1.00 53.19 91 SER A N 1
ATOM 728 C CA . SER A 1 91 ? 12.557 -9.649 -17.420 1.00 53.19 91 SER A CA 1
ATOM 729 C C . SER A 1 91 ? 12.349 -9.149 -15.990 1.00 53.19 91 SER A C 1
ATOM 731 O O . SER A 1 91 ? 12.373 -9.945 -15.053 1.00 53.19 91 SER A O 1
ATOM 733 N N . GLN A 1 92 ? 12.150 -7.839 -15.830 1.00 43.16 92 GLN A N 1
ATOM 734 C CA . GLN A 1 92 ? 10.900 -7.271 -15.307 1.00 43.16 92 GLN A CA 1
ATOM 735 C C . GLN A 1 92 ? 11.136 -5.852 -14.782 1.00 43.16 92 GLN A C 1
ATOM 737 O O . GLN A 1 92 ? 11.748 -5.640 -13.738 1.00 43.16 92 GLN A O 1
ATOM 742 N N . CYS A 1 93 ? 10.593 -4.865 -15.491 1.00 30.02 93 CYS A N 1
ATOM 743 C CA . CYS A 1 93 ? 10.155 -3.632 -14.857 1.00 30.02 93 CYS A CA 1
ATOM 744 C C . CYS A 1 93 ? 9.029 -3.018 -15.690 1.00 30.02 93 CYS A C 1
ATOM 746 O O . CYS A 1 93 ? 9.180 -2.826 -16.897 1.00 30.02 93 CYS A O 1
ATOM 748 N N . CYS A 1 94 ? 7.946 -2.689 -14.989 1.00 32.22 94 CYS A N 1
ATOM 749 C CA . CYS A 1 94 ? 6.744 -1.997 -15.448 1.00 32.22 94 CYS A CA 1
ATOM 750 C C . CYS A 1 94 ? 5.699 -2.888 -16.135 1.00 32.22 94 CYS A C 1
ATOM 752 O O . CYS A 1 94 ? 5.851 -3.339 -17.266 1.00 32.22 94 CYS A O 1
ATOM 754 N N . GLU A 1 95 ? 4.592 -3.073 -15.424 1.00 34.88 95 GLU A N 1
ATOM 755 C CA . GLU A 1 95 ? 3.319 -3.563 -15.931 1.00 34.88 95 GLU A CA 1
ATOM 756 C C . GLU A 1 95 ? 2.880 -2.696 -17.125 1.00 34.88 95 GLU A C 1
ATOM 758 O O . GLU A 1 95 ? 2.487 -1.540 -16.972 1.00 34.88 95 GLU A O 1
ATOM 763 N N . VAL A 1 96 ? 2.991 -3.226 -18.343 1.00 40.81 96 VAL A N 1
ATOM 764 C CA . VAL A 1 96 ? 2.397 -2.610 -19.530 1.00 40.81 96 VAL A CA 1
ATOM 765 C C . VAL A 1 96 ? 1.597 -3.693 -20.225 1.00 40.81 96 VAL A C 1
ATOM 767 O O . VAL A 1 96 ? 2.154 -4.681 -20.694 1.00 40.81 96 VAL A O 1
ATOM 770 N N . LYS A 1 97 ? 0.271 -3.500 -20.225 1.00 39.06 97 LYS A N 1
ATOM 771 C CA . LYS A 1 97 ? -0.730 -4.267 -20.978 1.00 39.06 97 LYS A CA 1
ATOM 772 C C . LYS A 1 97 ? -0.136 -4.829 -22.270 1.00 39.06 97 LYS A C 1
ATOM 774 O O . LYS A 1 97 ? 0.441 -4.071 -23.043 1.00 39.06 97 LYS A O 1
ATOM 779 N N . ASN A 1 98 ? -0.353 -6.118 -22.520 1.00 39.50 98 ASN A N 1
ATOM 780 C CA . ASN A 1 98 ? -0.075 -6.768 -23.800 1.00 39.50 98 ASN A CA 1
ATOM 781 C C . ASN A 1 98 ? -0.767 -5.984 -24.932 1.00 39.50 98 ASN A C 1
ATOM 783 O O . ASN A 1 98 ? -1.968 -6.137 -25.156 1.00 39.50 98 ASN A O 1
ATOM 787 N N . ILE A 1 99 ? -0.038 -5.098 -25.614 1.00 49.62 99 ILE A N 1
ATOM 788 C CA . ILE A 1 99 ? -0.543 -4.386 -26.789 1.00 49.62 99 ILE A CA 1
ATOM 789 C C . ILE A 1 99 ? -0.294 -5.307 -27.979 1.00 49.62 99 ILE A C 1
ATOM 791 O O . ILE A 1 99 ? 0.818 -5.389 -28.494 1.00 49.62 99 ILE A O 1
ATOM 795 N N . ILE A 1 100 ? -1.342 -6.004 -28.413 1.00 50.41 100 ILE A N 1
ATOM 796 C CA . ILE A 1 100 ? -1.385 -6.619 -29.740 1.00 50.41 100 ILE A CA 1
ATOM 797 C C . ILE A 1 100 ? -1.290 -5.460 -30.740 1.00 50.41 100 ILE A C 1
ATOM 799 O O . ILE A 1 100 ? -2.193 -4.624 -30.828 1.00 50.41 100 ILE A O 1
ATOM 803 N N . ALA A 1 101 ? -0.157 -5.336 -31.427 1.00 47.00 101 ALA A N 1
ATOM 804 C CA . ALA A 1 101 ? 0.104 -4.202 -32.302 1.00 47.00 101 ALA A CA 1
ATOM 805 C C . ALA A 1 101 ? -0.586 -4.374 -33.662 1.00 47.00 101 ALA A C 1
ATOM 807 O O . ALA A 1 101 ? -0.032 -4.936 -34.601 1.00 47.00 101 ALA A O 1
ATOM 808 N N . THR A 1 102 ? -1.793 -3.827 -33.791 1.00 50.84 102 THR A N 1
ATOM 809 C CA . THR A 1 102 ? -2.335 -3.377 -35.082 1.00 50.84 102 THR A CA 1
ATOM 810 C C . THR A 1 102 ? -1.479 -2.201 -35.573 1.00 50.84 102 THR A C 1
ATOM 812 O O . THR A 1 102 ? -1.040 -1.401 -34.747 1.00 50.84 102 THR A O 1
ATOM 815 N N . GLY A 1 103 ? -1.235 -2.067 -36.885 1.00 53.28 103 GLY A N 1
ATOM 816 C CA . GLY A 1 103 ? -0.213 -1.184 -37.495 1.00 53.28 103 GLY A CA 1
ATOM 817 C C . GLY A 1 103 ? -0.157 0.298 -37.068 1.00 53.28 103 GLY A C 1
ATOM 818 O O . GLY A 1 103 ? 0.814 0.976 -37.380 1.00 53.28 103 GLY A O 1
ATOM 819 N N . ALA A 1 104 ? -1.133 0.799 -36.308 1.00 55.69 104 ALA A N 1
ATOM 820 C CA . ALA A 1 104 ? -1.113 2.113 -35.663 1.00 55.69 104 ALA A CA 1
ATOM 821 C C . ALA A 1 104 ? -0.238 2.200 -34.384 1.00 55.69 104 ALA A C 1
ATOM 823 O O . ALA A 1 104 ? 0.077 3.303 -33.951 1.00 55.69 104 ALA A O 1
ATOM 824 N N . ASN A 1 105 ? 0.169 1.073 -33.778 1.00 64.19 105 ASN A N 1
ATOM 825 C CA . ASN A 1 105 ? 0.953 1.030 -32.526 1.00 64.19 105 ASN A CA 1
ATOM 826 C C . ASN A 1 105 ? 2.452 0.727 -32.729 1.00 64.19 105 ASN A C 1
ATOM 828 O O . ASN A 1 105 ? 3.154 0.398 -31.769 1.00 64.19 105 ASN A O 1
ATOM 832 N N . MET A 1 106 ? 2.960 0.796 -33.964 1.00 73.06 106 MET A N 1
ATOM 833 C CA . MET A 1 106 ? 4.366 0.498 -34.245 1.00 73.06 106 MET A CA 1
ATOM 834 C C . MET A 1 106 ? 5.280 1.583 -33.639 1.00 73.06 106 MET A C 1
ATOM 836 O O . MET A 1 106 ? 4.998 2.774 -33.794 1.00 73.06 106 MET A O 1
ATOM 840 N N . PRO A 1 107 ? 6.359 1.218 -32.920 1.00 77.75 107 PRO A N 1
ATOM 841 C CA . PRO A 1 107 ? 7.245 2.186 -32.298 1.00 77.75 107 PRO A CA 1
ATOM 842 C C . PRO A 1 107 ? 7.941 3.010 -33.379 1.00 77.75 107 PRO A C 1
ATOM 844 O O . PRO A 1 107 ? 8.539 2.470 -34.305 1.00 77.75 107 PRO A O 1
ATOM 847 N N . VAL A 1 108 ? 7.861 4.330 -33.244 1.00 82.94 108 VAL A N 1
ATOM 848 C CA . VAL A 1 108 ? 8.513 5.274 -34.154 1.00 82.94 108 VAL A CA 1
ATOM 849 C C . VAL A 1 108 ? 9.939 5.525 -33.679 1.00 82.94 108 VAL A C 1
ATOM 851 O O . VAL A 1 108 ? 10.172 5.789 -32.497 1.00 82.94 108 VAL A O 1
ATOM 854 N N . THR A 1 109 ? 10.887 5.467 -34.609 1.00 85.19 109 THR A N 1
ATOM 855 C CA . THR A 1 109 ? 12.302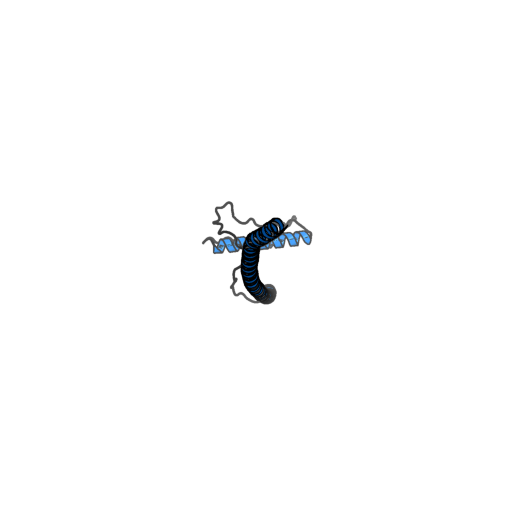 5.744 -34.354 1.00 85.19 109 THR A CA 1
ATOM 856 C C . THR A 1 109 ? 12.504 7.216 -33.988 1.00 85.19 109 THR A C 1
ATOM 858 O O . THR A 1 109 ? 12.121 8.090 -34.773 1.00 85.19 109 THR A O 1
ATOM 861 N N . PRO A 1 110 ? 13.118 7.532 -32.835 1.00 87.38 110 PRO A N 1
ATOM 862 C CA . PRO A 1 110 ? 13.465 8.907 -32.505 1.00 87.38 110 PRO A CA 1
ATOM 863 C C . PRO A 1 110 ? 14.577 9.402 -33.433 1.00 87.38 110 PRO A C 1
ATOM 865 O O . PRO A 1 110 ? 15.483 8.645 -33.768 1.00 87.38 110 PRO A O 1
ATOM 868 N N . ILE A 1 111 ? 14.529 10.678 -33.818 1.00 88.19 111 ILE A N 1
ATOM 869 C CA . ILE A 1 111 ? 15.539 11.312 -34.676 1.00 88.19 111 ILE A CA 1
ATOM 870 C C . ILE A 1 111 ? 16.239 12.418 -33.885 1.00 88.19 111 ILE A C 1
ATOM 872 O O . ILE A 1 111 ? 15.593 13.330 -33.362 1.00 88.19 111 ILE A O 1
ATOM 876 N N . TYR A 1 112 ? 17.564 12.350 -33.798 1.00 88.69 112 TYR A N 1
ATOM 877 C CA . TYR A 1 112 ? 18.394 13.382 -33.197 1.00 88.69 112 TYR A CA 1
ATOM 878 C C . TYR A 1 112 ? 18.689 14.483 -34.214 1.00 88.69 112 TYR A C 1
ATOM 880 O O . TYR A 1 112 ? 19.357 14.242 -35.215 1.00 88.69 112 TYR A O 1
ATOM 888 N N . ARG A 1 113 ? 18.215 15.698 -33.921 1.00 86.19 113 ARG A N 1
ATOM 889 C CA . ARG A 1 113 ? 18.490 16.927 -34.695 1.00 86.19 113 ARG A CA 1
ATOM 890 C C . ARG A 1 113 ? 19.250 17.994 -33.905 1.00 86.19 113 ARG A C 1
ATOM 892 O O . ARG A 1 113 ? 19.480 19.086 -34.414 1.00 86.19 113 ARG A O 1
ATOM 899 N N . GLY A 1 114 ? 19.546 17.709 -32.641 1.00 80.44 114 GLY A N 1
ATOM 900 C CA . GLY A 1 114 ? 20.186 18.653 -31.733 1.00 80.44 114 GLY A CA 1
ATOM 901 C C . GLY A 1 114 ? 21.697 18.711 -31.926 1.00 80.44 114 GLY A C 1
ATOM 902 O O . GLY A 1 114 ? 22.299 17.872 -32.591 1.00 80.44 114 GLY A O 1
ATOM 903 N N . SER A 1 115 ? 22.330 19.679 -31.278 1.00 73.75 115 SER A N 1
ATOM 904 C CA . SER A 1 115 ? 23.794 19.758 -31.166 1.00 73.75 115 SER A CA 1
ATOM 905 C C . SER A 1 115 ? 24.258 19.863 -29.713 1.00 73.75 115 SER A C 1
ATOM 907 O O . SER A 1 115 ? 25.450 19.752 -29.426 1.00 73.75 115 SER A O 1
ATOM 909 N N . THR A 1 116 ? 23.326 20.028 -28.769 1.00 83.50 116 THR A N 1
ATOM 910 C CA . THR A 1 116 ? 23.652 20.254 -27.361 1.00 83.50 116 THR A CA 1
ATOM 911 C C . THR A 1 116 ? 23.736 18.953 -26.559 1.00 83.50 116 THR A C 1
ATOM 913 O O . THR A 1 116 ? 23.049 17.961 -26.814 1.00 83.50 116 THR A O 1
ATOM 916 N N . LYS A 1 117 ? 24.542 18.963 -25.487 1.00 79.62 117 LYS A N 1
ATOM 917 C CA . LYS A 1 117 ? 24.684 17.815 -24.570 1.00 79.62 117 LYS A CA 1
ATOM 918 C C . LYS A 1 117 ? 23.355 17.415 -23.910 1.00 79.62 117 LYS A C 1
ATOM 920 O O . LYS A 1 117 ? 23.124 16.231 -23.668 1.00 79.62 117 LYS A O 1
ATOM 925 N N . LYS A 1 118 ? 22.478 18.388 -23.632 1.00 81.12 118 LYS A N 1
ATOM 926 C CA . LYS A 1 118 ? 21.156 18.159 -23.027 1.00 81.12 118 LYS A CA 1
ATOM 927 C C . LYS A 1 118 ? 20.209 17.452 -24.001 1.00 81.12 118 LYS A C 1
ATOM 929 O O . LYS A 1 118 ? 19.551 16.490 -23.613 1.00 81.12 118 LYS A O 1
ATOM 934 N N . GLU A 1 119 ? 20.190 17.876 -25.263 1.00 80.94 119 GLU A N 1
ATOM 935 C CA . GLU A 1 119 ? 19.399 17.232 -26.321 1.00 80.94 119 GLU A CA 1
ATOM 936 C C . GLU A 1 119 ? 19.894 15.816 -26.613 1.00 80.94 119 GLU A C 1
ATOM 938 O O . GLU A 1 119 ? 19.078 14.913 -26.781 1.00 80.94 119 GLU A O 1
ATOM 943 N N . LYS A 1 120 ? 21.216 15.586 -26.589 1.00 85.88 120 LYS A N 1
ATOM 944 C CA . LYS A 1 120 ? 21.789 14.237 -26.716 1.00 85.88 120 LYS A CA 1
ATOM 945 C C . LYS A 1 120 ? 21.288 13.310 -25.607 1.00 85.88 120 LYS A C 1
ATOM 947 O O . LYS A 1 120 ? 20.928 12.169 -25.882 1.00 85.88 120 LYS A O 1
ATOM 952 N N . GLY A 1 121 ? 21.238 13.797 -24.365 1.00 85.44 121 GLY A N 1
ATOM 953 C CA . GLY A 1 121 ? 20.692 13.038 -23.237 1.00 85.44 121 GLY A CA 1
ATOM 954 C C . GLY A 1 121 ? 19.213 12.691 -23.426 1.00 85.44 121 GLY A C 1
ATOM 955 O O . GLY A 1 121 ? 18.827 11.534 -23.277 1.00 85.44 121 GLY A O 1
ATOM 956 N N . ALA A 1 122 ? 18.395 13.668 -23.826 1.00 86.38 122 ALA A N 1
ATOM 957 C CA . ALA A 1 122 ? 16.975 13.449 -24.105 1.00 86.38 122 ALA A CA 1
ATOM 958 C C . ALA A 1 122 ? 16.750 12.446 -25.254 1.00 86.38 122 ALA A C 1
ATOM 960 O O . ALA A 1 122 ? 15.894 11.569 -25.147 1.00 86.38 122 ALA A O 1
ATOM 961 N N . PHE A 1 123 ? 17.557 12.525 -26.314 1.00 88.88 123 PHE A N 1
ATOM 962 C CA . PHE A 1 123 ? 17.521 11.586 -27.432 1.00 88.88 123 PHE A CA 1
ATOM 963 C C . PHE A 1 123 ? 17.910 10.164 -27.023 1.00 88.88 123 PHE A C 1
ATOM 965 O O . PHE A 1 123 ? 17.182 9.229 -27.343 1.00 88.88 123 PHE A O 1
ATOM 972 N N . MET A 1 124 ? 19.005 9.985 -26.277 1.00 91.06 124 MET A N 1
ATOM 973 C CA . MET A 1 124 ? 19.412 8.657 -25.801 1.00 91.06 124 MET A CA 1
ATOM 974 C C . MET A 1 124 ? 18.334 8.025 -24.915 1.00 91.06 124 MET A C 1
ATOM 976 O O . MET A 1 124 ? 18.032 6.842 -25.065 1.00 91.06 124 MET A O 1
ATOM 980 N N . ASN A 1 125 ? 17.694 8.818 -24.051 1.00 88.00 125 ASN A N 1
ATOM 981 C CA . ASN A 1 125 ? 16.578 8.349 -23.230 1.00 88.00 125 ASN A CA 1
ATOM 982 C C . ASN A 1 125 ? 15.386 7.904 -24.093 1.00 88.00 125 ASN A C 1
ATOM 984 O O . ASN A 1 125 ? 14.822 6.836 -23.855 1.00 88.00 125 ASN A O 1
ATOM 988 N N . ALA A 1 126 ? 15.031 8.676 -25.125 1.00 87.62 126 ALA A N 1
ATOM 989 C CA . ALA A 1 126 ? 13.978 8.304 -26.069 1.00 87.62 126 ALA A CA 1
ATOM 990 C C . ALA A 1 126 ? 14.335 7.038 -26.873 1.00 87.62 126 ALA A C 1
ATOM 992 O O . ALA A 1 126 ? 13.481 6.175 -27.076 1.00 87.62 126 ALA A O 1
ATOM 993 N N . TYR A 1 127 ? 15.599 6.888 -27.279 1.00 89.94 127 TYR A N 1
ATOM 994 C CA . TYR A 1 127 ? 16.090 5.721 -28.012 1.00 89.94 127 TYR A CA 1
ATOM 995 C C . TYR A 1 127 ? 16.036 4.438 -27.170 1.00 89.94 127 TYR A C 1
ATOM 997 O O . TYR A 1 127 ? 15.619 3.396 -27.670 1.00 89.94 127 TYR A O 1
ATOM 1005 N N . ILE A 1 128 ? 16.366 4.502 -25.875 1.00 88.69 128 ILE A N 1
ATOM 1006 C CA . ILE A 1 128 ? 16.250 3.346 -24.967 1.00 88.69 128 ILE A CA 1
ATOM 1007 C C . ILE A 1 128 ? 14.788 2.890 -24.839 1.00 88.69 128 ILE A C 1
ATOM 1009 O O . ILE A 1 128 ? 14.510 1.690 -24.833 1.00 88.69 128 ILE A O 1
ATOM 1013 N N . VAL A 1 129 ? 13.839 3.829 -24.765 1.00 88.62 129 VAL A N 1
ATOM 1014 C CA . VAL A 1 129 ? 12.403 3.503 -24.730 1.00 88.62 129 VAL A CA 1
ATOM 1015 C C . VAL A 1 129 ? 11.945 2.882 -26.052 1.00 88.62 129 VAL A C 1
ATOM 1017 O O . VAL A 1 129 ? 11.191 1.910 -26.032 1.00 88.62 129 VAL A O 1
ATOM 1020 N N . TYR A 1 130 ? 12.414 3.405 -27.189 1.00 88.44 130 TYR A N 1
ATOM 1021 C CA . TYR A 1 130 ? 12.158 2.833 -28.514 1.00 88.44 130 TYR A CA 1
ATOM 1022 C C . TYR A 1 130 ? 12.659 1.386 -28.615 1.00 88.44 130 TYR A C 1
ATOM 1024 O O . TYR A 1 130 ? 11.882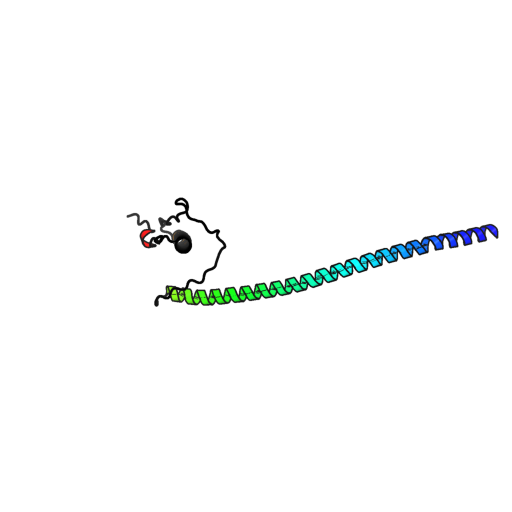 0.504 -28.978 1.00 88.44 130 TYR A O 1
ATOM 1032 N N . ALA A 1 131 ? 13.907 1.125 -28.213 1.00 86.94 131 ALA A N 1
ATOM 1033 C CA . ALA A 1 131 ? 14.504 -0.206 -28.278 1.00 86.94 131 ALA A CA 1
ATOM 1034 C C . ALA A 1 131 ? 13.718 -1.237 -27.460 1.00 86.94 131 ALA A C 1
ATOM 1036 O O . ALA A 1 131 ? 13.320 -2.272 -27.985 1.00 86.94 131 ALA A O 1
ATOM 1037 N N . ARG A 1 132 ? 13.358 -0.893 -26.217 1.00 87.62 132 ARG A N 1
ATOM 1038 C CA . ARG A 1 132 ? 12.535 -1.763 -25.362 1.00 87.62 132 ARG A CA 1
ATOM 1039 C C . ARG A 1 132 ? 11.175 -2.085 -25.976 1.00 87.62 132 ARG A C 1
ATOM 1041 O O . ARG A 1 132 ? 10.675 -3.190 -25.808 1.00 87.62 132 ARG A O 1
ATOM 1048 N N . ARG A 1 133 ? 10.552 -1.130 -26.674 1.00 85.38 133 ARG A N 1
ATOM 1049 C CA . ARG A 1 133 ? 9.270 -1.368 -27.358 1.00 85.38 133 ARG A CA 1
ATOM 1050 C C . ARG A 1 133 ? 9.421 -2.339 -28.523 1.00 85.38 133 ARG A C 1
ATOM 1052 O O . ARG A 1 133 ? 8.554 -3.187 -28.693 1.00 85.38 133 ARG A O 1
ATOM 1059 N N . VAL A 1 134 ? 10.504 -2.232 -29.291 1.00 83.81 134 VAL A N 1
ATOM 1060 C CA . VAL A 1 134 ? 10.821 -3.184 -30.366 1.00 83.81 134 VAL A CA 1
ATOM 1061 C C . VAL A 1 134 ? 11.050 -4.584 -29.790 1.00 83.81 134 VAL A C 1
ATOM 1063 O O . VAL A 1 134 ? 10.465 -5.543 -30.287 1.00 83.81 134 VAL A O 1
ATOM 1066 N N . ASP A 1 135 ? 11.794 -4.698 -28.688 1.00 85.38 135 ASP A N 1
ATOM 1067 C CA . ASP A 1 135 ? 12.046 -5.986 -28.030 1.00 85.38 135 ASP A CA 1
ATOM 1068 C C . ASP A 1 135 ? 10.757 -6.629 -27.500 1.00 85.38 135 ASP A C 1
ATOM 1070 O O . ASP A 1 135 ? 10.519 -7.815 -27.722 1.00 85.38 135 ASP A O 1
ATOM 1074 N N . MET A 1 136 ? 9.883 -5.848 -26.853 1.00 83.25 136 MET A N 1
ATOM 1075 C CA . MET A 1 136 ? 8.577 -6.337 -26.388 1.00 83.25 136 MET A CA 1
ATOM 1076 C C . MET A 1 136 ? 7.693 -6.813 -27.546 1.00 83.25 136 MET A C 1
ATOM 1078 O O . MET A 1 136 ? 6.991 -7.813 -27.413 1.00 83.25 136 MET A O 1
ATOM 1082 N N . LEU A 1 137 ? 7.734 -6.129 -28.693 1.00 80.88 137 LEU A N 1
ATOM 1083 C CA . LEU A 1 137 ? 6.971 -6.538 -29.873 1.00 80.88 137 LEU A CA 1
ATOM 1084 C C . LEU A 1 137 ? 7.464 -7.857 -30.460 1.00 80.88 137 LEU A C 1
ATOM 1086 O O . LEU A 1 137 ? 6.634 -8.693 -30.817 1.00 80.88 137 LEU A O 1
ATOM 1090 N N . ASN A 1 138 ? 8.781 -8.053 -30.493 1.00 80.88 138 ASN A N 1
ATOM 1091 C CA . ASN A 1 138 ? 9.412 -9.288 -30.957 1.00 80.88 138 ASN A CA 1
ATOM 1092 C C . ASN A 1 138 ? 9.144 -10.474 -30.023 1.00 80.88 138 ASN A C 1
ATOM 1094 O O . ASN A 1 138 ? 9.126 -11.617 -30.466 1.00 80.88 138 ASN A O 1
ATOM 1098 N N . GLN A 1 139 ? 8.930 -10.213 -28.731 1.00 78.19 139 GLN A N 1
ATOM 1099 C CA . GLN A 1 139 ? 8.574 -11.245 -27.753 1.00 78.19 139 GLN A CA 1
ATOM 1100 C C . GLN A 1 139 ? 7.078 -11.589 -27.784 1.00 78.19 139 GLN A C 1
ATOM 1102 O O . GLN A 1 139 ? 6.708 -12.743 -27.579 1.00 78.19 139 GLN A O 1
ATOM 1107 N N . GLY A 1 140 ? 6.211 -10.598 -28.017 1.00 67.25 140 GLY A N 1
ATOM 1108 C CA . GLY A 1 140 ? 4.754 -10.769 -27.976 1.00 67.25 140 GLY A CA 1
ATOM 1109 C C . GLY A 1 140 ? 4.116 -11.200 -29.298 1.00 67.25 140 GLY A C 1
ATOM 1110 O O . GLY A 1 140 ? 3.001 -11.719 -29.301 1.00 67.25 140 GLY A O 1
ATOM 1111 N N . THR A 1 141 ? 4.802 -10.993 -30.421 1.00 58.88 141 THR A N 1
ATOM 1112 C CA . THR A 1 141 ? 4.293 -11.283 -31.766 1.00 58.88 141 THR A CA 1
ATOM 1113 C C . THR A 1 141 ? 5.324 -12.145 -32.476 1.00 58.88 141 THR A C 1
ATOM 1115 O O . THR A 1 141 ? 6.502 -11.818 -32.444 1.00 58.88 141 THR A O 1
ATOM 1118 N N . GLY A 1 142 ? 4.921 -13.204 -33.183 1.00 60.25 142 GLY A N 1
ATOM 1119 C CA . GLY A 1 142 ? 5.836 -14.014 -34.011 1.00 60.25 142 GLY A CA 1
ATOM 1120 C C . GLY A 1 142 ? 6.454 -13.270 -35.211 1.00 60.25 142 GLY A C 1
ATOM 1121 O O . GLY A 1 142 ? 6.946 -13.908 -36.136 1.00 60.25 142 GLY A O 1
ATOM 1122 N N . ASN A 1 143 ? 6.399 -11.935 -35.215 1.00 65.88 143 ASN A N 1
ATOM 1123 C CA . ASN A 1 143 ? 6.944 -11.050 -36.231 1.00 65.88 143 ASN A CA 1
ATOM 1124 C C . ASN A 1 143 ? 8.253 -10.441 -35.727 1.00 65.88 143 ASN A C 1
ATOM 1126 O O . ASN A 1 143 ? 8.323 -9.952 -34.602 1.00 65.88 143 ASN A O 1
ATOM 1130 N N . THR A 1 144 ? 9.263 -10.398 -36.590 1.00 72.88 144 THR A N 1
ATOM 1131 C CA . THR A 1 144 ? 10.556 -9.775 -36.301 1.00 72.88 144 THR A CA 1
ATOM 1132 C C . THR A 1 144 ? 10.565 -8.314 -36.756 1.00 72.88 144 THR A C 1
ATOM 1134 O O . THR A 1 144 ? 10.654 -7.991 -37.939 1.00 72.88 144 THR A O 1
ATOM 1137 N N . VAL A 1 145 ? 10.470 -7.397 -35.800 1.00 78.38 145 VAL A N 1
ATOM 1138 C CA . VAL A 1 145 ? 10.667 -5.958 -35.983 1.00 78.38 145 VAL A CA 1
ATOM 1139 C C . VAL A 1 145 ? 12.149 -5.631 -35.802 1.00 78.38 145 VAL A C 1
ATOM 1141 O O . VAL A 1 145 ? 12.753 -5.934 -34.771 1.00 78.38 145 VAL A O 1
ATOM 1144 N N . PHE A 1 146 ? 12.742 -4.992 -36.811 1.00 81.12 146 PHE A N 1
ATOM 1145 C CA . PHE A 1 146 ? 14.149 -4.602 -36.791 1.00 81.12 146 PHE A CA 1
ATOM 1146 C C . PHE A 1 146 ? 14.374 -3.325 -35.978 1.00 81.12 146 PHE A C 1
ATOM 1148 O O . PHE A 1 146 ? 13.698 -2.312 -36.165 1.00 81.12 146 PHE A O 1
ATOM 1155 N N . LEU A 1 147 ? 15.384 -3.356 -35.107 1.00 86.19 147 LEU A N 1
ATOM 1156 C CA . LEU A 1 147 ? 15.854 -2.173 -34.401 1.00 86.19 147 LEU A CA 1
ATOM 1157 C C . LEU A 1 147 ? 16.681 -1.293 -35.347 1.00 86.19 147 LEU A C 1
ATOM 1159 O O . LEU A 1 147 ? 17.649 -1.753 -35.951 1.00 86.19 147 LEU A O 1
ATOM 1163 N N . MET A 1 148 ? 16.326 -0.012 -35.449 1.00 87.12 148 MET A N 1
ATOM 1164 C CA . MET A 1 148 ? 17.100 0.947 -36.234 1.00 87.12 148 MET A CA 1
ATOM 1165 C C . MET A 1 148 ? 18.367 1.334 -35.465 1.00 87.12 148 MET A C 1
ATOM 1167 O O . MET A 1 148 ? 18.243 1.731 -34.309 1.00 87.12 148 MET A O 1
ATOM 1171 N N . PRO A 1 149 ? 19.568 1.244 -36.062 1.00 86.56 149 PRO A N 1
ATOM 1172 C CA . PRO A 1 149 ? 20.806 1.589 -35.373 1.00 86.56 149 PRO A CA 1
ATOM 1173 C C . PRO A 1 149 ? 20.874 3.089 -35.066 1.00 86.56 149 PRO A C 1
ATOM 1175 O O . PRO A 1 149 ? 20.473 3.916 -35.881 1.00 86.56 149 PRO A O 1
ATOM 1178 N N . ILE A 1 150 ? 21.481 3.445 -33.928 1.00 86.19 150 ILE A N 1
ATOM 1179 C CA . ILE A 1 150 ? 21.601 4.837 -33.448 1.00 86.19 150 ILE A CA 1
ATOM 1180 C C . ILE A 1 150 ? 22.169 5.775 -34.521 1.00 86.19 150 ILE A C 1
ATOM 1182 O O . ILE A 1 150 ? 21.703 6.901 -34.655 1.00 86.19 150 ILE A O 1
ATOM 1186 N N . GLY A 1 151 ? 23.153 5.318 -35.302 1.00 83.25 151 GLY A N 1
ATOM 1187 C CA . GLY A 1 151 ? 23.761 6.123 -36.365 1.00 83.25 151 GLY A CA 1
ATOM 1188 C C . GLY A 1 151 ? 22.767 6.562 -37.446 1.00 83.25 151 GLY A C 1
ATOM 1189 O O . GLY A 1 151 ? 22.865 7.683 -37.928 1.00 83.25 151 GLY A O 1
ATOM 1190 N N . ALA A 1 152 ? 21.774 5.727 -37.766 1.00 84.62 152 ALA A N 1
ATOM 1191 C CA . ALA A 1 152 ? 20.710 6.062 -38.716 1.00 84.62 152 ALA A CA 1
ATOM 1192 C C . ALA A 1 152 ? 19.649 7.000 -38.112 1.00 84.62 152 ALA A C 1
ATOM 1194 O O . ALA A 1 152 ? 18.889 7.634 -38.836 1.00 84.62 152 ALA A O 1
ATOM 1195 N N . CYS A 1 153 ? 19.610 7.110 -36.783 1.00 84.81 153 CYS A N 1
ATOM 1196 C CA . CYS A 1 153 ? 18.734 8.020 -36.055 1.00 84.81 153 CYS A CA 1
ATOM 1197 C C . CYS A 1 153 ? 19.342 9.422 -35.875 1.00 84.81 153 CYS A C 1
ATOM 1199 O O . CYS A 1 153 ? 18.713 10.274 -35.250 1.00 84.81 153 CYS A O 1
ATOM 1201 N N . ILE A 1 154 ? 20.557 9.675 -36.370 1.00 87.56 154 ILE A N 1
ATOM 1202 C CA . ILE A 1 154 ? 21.220 10.981 -36.294 1.00 87.56 154 ILE A CA 1
ATOM 1203 C C . ILE A 1 154 ? 21.053 11.692 -37.635 1.00 87.56 154 ILE A C 1
ATOM 1205 O O . ILE A 1 154 ? 21.619 11.280 -38.644 1.00 87.56 154 ILE A O 1
ATOM 1209 N N . ASP A 1 155 ? 20.292 12.783 -37.628 1.00 81.69 155 ASP A N 1
ATOM 1210 C CA . ASP A 1 155 ? 20.064 13.622 -38.802 1.00 81.69 155 ASP A CA 1
ATOM 1211 C C . ASP A 1 155 ? 21.255 14.576 -38.955 1.00 81.69 155 ASP A C 1
ATOM 1213 O O . ASP A 1 155 ? 21.305 15.656 -38.358 1.00 81.69 155 ASP A O 1
ATOM 1217 N N . GLN A 1 156 ? 22.275 14.131 -39.690 1.00 67.94 156 GLN A N 1
ATOM 1218 C CA . GLN A 1 156 ? 23.402 14.979 -40.060 1.00 67.94 156 GLN A CA 1
ATOM 1219 C C . GLN A 1 156 ? 22.931 15.947 -41.146 1.00 67.94 156 GLN A C 1
ATOM 1221 O O . GLN A 1 156 ? 22.977 15.639 -42.335 1.00 67.94 156 GLN A O 1
ATOM 1226 N N . LYS A 1 157 ? 22.454 17.127 -40.736 1.00 61.34 157 LYS A N 1
ATOM 1227 C CA . LYS A 1 157 ? 22.299 18.250 -41.663 1.00 61.34 157 LYS A CA 1
ATOM 1228 C C . LYS A 1 157 ? 23.690 18.630 -42.177 1.00 61.34 157 LYS A C 1
ATOM 1230 O O . LYS A 1 157 ? 24.473 19.213 -41.428 1.00 61.34 157 LYS A O 1
ATOM 1235 N N . HIS A 1 158 ? 23.982 18.221 -43.408 1.00 52.28 158 HIS A N 1
ATOM 1236 C CA . HIS A 1 158 ? 25.093 18.725 -44.211 1.00 52.28 158 HIS A CA 1
ATOM 1237 C C . HIS A 1 158 ? 24.867 20.187 -44.600 1.00 52.28 158 HIS A C 1
ATOM 1239 O O . HIS A 1 158 ? 23.690 20.566 -44.807 1.00 52.28 158 HIS A O 1
#